Protein AF-A0AA45B9R0-F1 (afdb_monomer_lite)

Sequence (88 aa):
MNAAIDKAAAVHRAFKALPFFVQRLLLTILSTAIWMLGAFLLAKHLESIGGLISIVGIVGVFWATGLYTLWRPFLVVLMVLLTFLSLD

Organism: Burkholderia vietnamiensis (NCBI:txid60552)

pLDDT: mean 73.8, std 7.66, range [51.22, 87.06]

Radius of gyration: 19.37 Å; chains: 1; bounding box: 56×25×40 Å

Structure (mmCIF, N/CA/C/O backbone):
data_AF-A0AA45B9R0-F1
#
_entry.id   AF-A0AA45B9R0-F1
#
loop_
_atom_site.group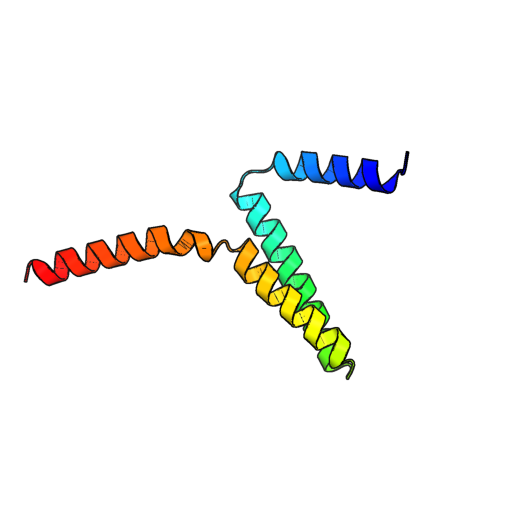_PDB
_atom_site.id
_atom_site.type_symbol
_atom_site.label_atom_id
_atom_site.label_alt_id
_atom_site.label_comp_id
_atom_site.label_asym_id
_atom_site.label_entity_id
_atom_site.label_seq_id
_atom_site.pdbx_PDB_ins_code
_atom_site.Cartn_x
_atom_site.Cartn_y
_atom_site.Cartn_z
_atom_site.occupancy
_atom_site.B_iso_or_equiv
_atom_site.auth_seq_id
_atom_site.auth_comp_id
_atom_site.auth_asym_id
_atom_site.auth_atom_id
_atom_site.pdbx_PDB_model_num
ATOM 1 N N . MET A 1 1 ? 17.736 0.806 24.614 1.00 54.34 1 MET A N 1
ATOM 2 C CA . MET A 1 1 ? 16.391 0.658 24.018 1.00 54.34 1 MET A CA 1
ATOM 3 C C . MET A 1 1 ? 16.403 1.433 22.709 1.00 54.34 1 MET A C 1
ATOM 5 O O . MET A 1 1 ? 16.757 2.605 22.731 1.00 54.34 1 MET A O 1
ATOM 9 N N . ASN A 1 2 ? 16.221 0.768 21.565 1.00 74.06 2 ASN A N 1
ATOM 10 C CA . ASN A 1 2 ? 16.434 1.397 20.256 1.00 74.06 2 ASN A CA 1
ATOM 11 C C . ASN A 1 2 ? 15.331 2.424 19.989 1.00 74.06 2 ASN A C 1
ATOM 13 O O . ASN A 1 2 ? 14.188 2.041 19.763 1.00 74.06 2 ASN A O 1
ATOM 17 N N . ALA A 1 3 ? 15.680 3.711 19.943 1.00 77.31 3 ALA A N 1
ATOM 18 C CA . ALA A 1 3 ? 14.740 4.811 19.702 1.00 77.31 3 ALA A CA 1
ATOM 19 C C . ALA A 1 3 ? 13.880 4.624 18.431 1.00 77.31 3 ALA A C 1
ATOM 21 O O . ALA A 1 3 ? 12.754 5.112 18.357 1.00 77.31 3 ALA A O 1
ATOM 22 N N . ALA A 1 4 ? 14.386 3.886 17.436 1.00 73.12 4 ALA A N 1
ATOM 23 C CA . ALA A 1 4 ? 13.631 3.497 16.246 1.00 73.12 4 ALA A CA 1
ATOM 24 C C . ALA A 1 4 ? 12.459 2.545 16.558 1.00 73.12 4 ALA A C 1
ATOM 26 O O . ALA A 1 4 ? 11.377 2.706 15.999 1.00 73.12 4 ALA A O 1
ATOM 27 N N . ILE A 1 5 ? 12.653 1.592 17.474 1.00 76.75 5 ILE A N 1
ATOM 28 C CA . ILE A 1 5 ? 11.617 0.641 17.900 1.00 76.75 5 ILE A CA 1
ATOM 29 C C . ILE A 1 5 ? 10.526 1.379 18.680 1.00 76.75 5 ILE A C 1
ATOM 31 O O . ILE A 1 5 ? 9.346 1.160 18.421 1.00 76.75 5 ILE A O 1
ATOM 35 N N . ASP A 1 6 ? 10.900 2.311 19.559 1.00 80.00 6 ASP A N 1
ATOM 36 C CA . ASP A 1 6 ? 9.929 3.096 20.331 1.00 80.00 6 ASP A CA 1
ATOM 37 C C . ASP A 1 6 ? 9.077 4.002 19.431 1.00 80.00 6 ASP A C 1
ATOM 39 O O . ASP A 1 6 ? 7.856 4.080 19.594 1.00 80.00 6 ASP A O 1
ATOM 43 N N . LYS A 1 7 ? 9.689 4.627 18.416 1.00 76.44 7 LYS A N 1
ATOM 44 C CA . LYS A 1 7 ? 8.953 5.404 17.407 1.00 76.44 7 LYS A CA 1
ATOM 45 C C . LYS A 1 7 ? 8.037 4.522 16.560 1.00 76.44 7 LYS A C 1
ATOM 47 O O . LYS A 1 7 ? 6.880 4.881 16.357 1.00 76.44 7 LYS A O 1
ATOM 52 N N . ALA A 1 8 ? 8.512 3.360 16.110 1.00 72.12 8 ALA A N 1
ATOM 53 C CA . ALA A 1 8 ? 7.690 2.412 15.360 1.00 72.12 8 ALA A CA 1
ATOM 54 C C . ALA A 1 8 ? 6.499 1.910 16.195 1.00 72.12 8 ALA A C 1
ATOM 56 O O . ALA A 1 8 ? 5.380 1.833 15.691 1.00 72.12 8 ALA A O 1
ATOM 57 N N . ALA A 1 9 ? 6.707 1.643 17.486 1.00 74.88 9 ALA A N 1
ATOM 58 C CA . ALA A 1 9 ? 5.651 1.229 18.403 1.00 74.88 9 ALA A CA 1
ATOM 59 C C . ALA A 1 9 ? 4.613 2.340 18.632 1.00 74.88 9 ALA A C 1
ATOM 61 O O . ALA A 1 9 ? 3.413 2.063 18.639 1.00 74.88 9 ALA A O 1
ATOM 62 N N . ALA A 1 10 ? 5.046 3.596 18.777 1.00 77.44 10 ALA A N 1
ATOM 63 C CA . ALA A 1 10 ? 4.144 4.739 18.901 1.00 77.44 10 ALA A CA 1
ATOM 64 C C . ALA A 1 10 ? 3.286 4.927 17.638 1.00 77.44 10 ALA A C 1
ATOM 66 O O . ALA A 1 10 ? 2.065 5.061 17.736 1.00 77.44 10 ALA A O 1
ATOM 67 N N . VAL A 1 11 ? 3.905 4.843 16.454 1.00 77.00 11 VAL A N 1
ATOM 68 C CA . VAL A 1 11 ? 3.201 4.904 15.164 1.00 77.00 11 VAL A CA 1
ATOM 69 C C . VAL A 1 11 ? 2.227 3.737 15.018 1.00 77.00 11 VAL A C 1
ATOM 71 O O . VAL A 1 11 ? 1.088 3.947 14.616 1.00 77.00 11 VAL A O 1
ATOM 74 N N . HIS A 1 12 ? 2.618 2.521 15.403 1.00 74.31 12 HIS A N 1
ATOM 75 C CA . HIS A 1 12 ? 1.744 1.351 15.332 1.00 74.31 12 HIS A CA 1
ATOM 76 C C . HIS A 1 12 ? 0.514 1.480 16.243 1.00 74.31 12 HIS A C 1
ATOM 78 O O . HIS A 1 12 ? -0.596 1.137 15.836 1.00 74.31 12 HIS A O 1
ATOM 84 N N . ARG A 1 13 ? 0.675 2.020 17.458 1.00 78.19 13 ARG A N 1
ATOM 85 C CA . ARG A 1 13 ? -0.455 2.281 18.367 1.00 78.19 13 ARG A CA 1
ATOM 86 C C . ARG A 1 13 ? -1.394 3.351 17.813 1.00 78.19 13 ARG A C 1
ATOM 88 O O . ARG A 1 13 ? -2.604 3.143 17.828 1.00 78.19 13 ARG A O 1
ATOM 95 N N . ALA A 1 14 ? -0.849 4.449 17.286 1.00 76.12 14 ALA A N 1
ATOM 96 C CA . ALA A 1 14 ? -1.638 5.499 16.643 1.00 76.12 14 ALA A CA 1
ATOM 97 C C . ALA A 1 14 ? -2.373 4.972 15.399 1.00 76.12 14 ALA A C 1
ATOM 99 O O . ALA A 1 14 ? -3.549 5.267 15.199 1.00 76.12 14 ALA A O 1
ATOM 100 N N . PHE A 1 15 ? -1.714 4.113 14.615 1.00 73.19 15 PHE A N 1
ATOM 101 C CA . PHE A 1 15 ? -2.314 3.434 13.473 1.00 73.19 15 PHE A CA 1
ATOM 102 C C . PHE A 1 15 ? -3.505 2.569 13.896 1.00 73.19 15 PHE A C 1
ATOM 104 O O . PHE A 1 15 ? -4.582 2.666 13.317 1.00 73.19 15 PHE A O 1
ATOM 111 N N . LYS A 1 16 ? -3.344 1.778 14.963 1.00 74.06 16 LYS A N 1
ATOM 112 C CA . LYS A 1 16 ? -4.385 0.879 15.477 1.00 74.06 16 LYS A CA 1
ATOM 113 C C . LYS A 1 16 ? -5.596 1.614 16.071 1.00 74.06 16 LYS A C 1
ATOM 115 O O . LYS A 1 16 ? -6.673 1.031 16.135 1.00 74.06 16 LYS A O 1
ATOM 120 N N . ALA A 1 17 ? -5.429 2.874 16.474 1.00 79.19 17 ALA A N 1
ATOM 121 C CA . ALA A 1 17 ? -6.508 3.722 16.981 1.00 79.19 17 ALA A CA 1
ATOM 122 C C . ALA A 1 17 ? -7.405 4.310 15.873 1.00 79.19 17 ALA A C 1
ATOM 124 O O . ALA A 1 17 ? -8.494 4.800 16.166 1.00 79.19 17 ALA A O 1
ATOM 125 N N . LEU A 1 18 ? -6.970 4.274 14.607 1.00 75.06 18 LEU A N 1
ATOM 126 C CA . LEU A 1 18 ? -7.755 4.784 13.481 1.00 75.06 18 LEU A CA 1
ATOM 127 C C . LEU A 1 18 ? -8.922 3.849 13.114 1.00 75.06 18 LEU A C 1
ATOM 129 O O . LEU A 1 18 ? -8.825 2.636 13.311 1.00 75.06 18 LEU A O 1
ATOM 133 N N . PRO A 1 19 ? -10.004 4.378 12.510 1.00 76.44 19 PRO A N 1
ATOM 134 C CA . PRO A 1 19 ? -11.079 3.557 11.970 1.00 76.44 19 PRO A CA 1
ATOM 135 C C . PRO A 1 19 ? -10.535 2.559 10.944 1.00 76.44 19 PRO A C 1
ATOM 137 O O . PRO A 1 19 ? -9.654 2.894 10.150 1.00 76.44 19 PRO A O 1
ATOM 140 N N . PHE A 1 20 ? -11.115 1.359 10.904 1.00 71.81 20 PHE A N 1
ATOM 141 C CA . PHE A 1 20 ? -10.706 0.279 9.997 1.00 71.81 20 PHE A CA 1
ATOM 142 C C . PHE A 1 20 ? -10.577 0.727 8.531 1.00 71.81 20 PHE A C 1
ATOM 144 O O . PHE A 1 20 ? -9.627 0.364 7.837 1.00 71.81 20 PHE A O 1
ATOM 151 N N . PHE A 1 21 ? -11.506 1.570 8.073 1.00 68.19 21 PHE A N 1
ATOM 152 C CA . PHE A 1 21 ? -11.480 2.132 6.725 1.00 68.19 21 PHE A CA 1
ATOM 153 C C . PHE A 1 21 ? -10.242 3.006 6.476 1.00 68.19 21 PHE A C 1
ATOM 155 O O . PHE A 1 21 ? -9.595 2.880 5.440 1.00 68.19 21 PHE A O 1
ATOM 162 N N . VAL A 1 22 ? -9.863 3.845 7.444 1.00 72.38 22 VAL A N 1
ATOM 163 C CA . VAL A 1 22 ? -8.714 4.755 7.321 1.00 72.38 22 VAL A CA 1
ATOM 164 C C . VAL A 1 22 ? -7.397 3.982 7.357 1.00 72.38 22 VAL A C 1
ATOM 166 O O . VAL A 1 22 ? -6.493 4.277 6.580 1.00 72.38 22 VAL A O 1
ATOM 169 N N . GLN A 1 23 ? -7.304 2.942 8.190 1.00 75.12 23 GLN A N 1
ATOM 170 C CA . GLN A 1 23 ? -6.149 2.039 8.203 1.00 75.12 23 GLN A CA 1
ATOM 171 C C . GLN A 1 23 ? -5.931 1.385 6.834 1.00 75.12 23 GLN A C 1
ATOM 173 O O . GLN A 1 23 ? -4.822 1.397 6.300 1.00 75.12 23 GLN A O 1
ATOM 178 N N . ARG A 1 24 ? -6.999 0.850 6.232 1.00 74.38 24 ARG A N 1
ATOM 179 C CA . ARG A 1 24 ? -6.927 0.239 4.900 1.00 74.38 24 ARG A CA 1
ATOM 180 C C . ARG A 1 24 ? -6.609 1.241 3.803 1.00 74.38 24 ARG A C 1
ATOM 182 O O . ARG A 1 24 ? -5.815 0.925 2.919 1.00 74.38 24 ARG A O 1
ATOM 189 N N . LEU A 1 25 ? -7.180 2.442 3.865 1.00 74.50 25 LEU A N 1
ATOM 190 C CA . LEU A 1 25 ? -6.893 3.496 2.898 1.00 74.50 25 LEU A CA 1
ATOM 191 C C . LEU A 1 25 ? -5.411 3.890 2.944 1.00 74.50 25 LEU A C 1
ATOM 193 O O . LEU A 1 25 ? -4.765 3.945 1.903 1.00 74.50 25 LEU A O 1
ATOM 197 N N . LEU A 1 26 ? -4.850 4.073 4.142 1.00 78.31 26 LEU A N 1
ATOM 198 C CA . LEU A 1 26 ? -3.430 4.379 4.328 1.00 78.31 26 LEU A CA 1
ATOM 199 C C . LEU A 1 26 ? -2.524 3.261 3.807 1.00 78.31 26 LEU A C 1
ATOM 201 O O . LEU A 1 26 ? -1.559 3.552 3.105 1.00 78.31 26 LEU A O 1
ATOM 205 N N . LEU A 1 27 ? -2.844 1.994 4.096 1.00 80.12 27 LEU A N 1
ATOM 206 C CA . LEU A 1 27 ? -2.100 0.853 3.550 1.00 80.12 27 LEU A CA 1
ATOM 207 C C . LEU A 1 27 ? -2.179 0.813 2.024 1.00 80.12 27 LEU A C 1
ATOM 209 O O . LEU A 1 27 ? -1.166 0.597 1.371 1.00 80.12 27 LEU A O 1
ATOM 213 N N . THR A 1 28 ? -3.356 1.082 1.457 1.00 75.19 28 THR A N 1
ATOM 214 C CA . THR A 1 28 ? -3.556 1.108 0.004 1.00 75.19 28 THR A CA 1
ATOM 215 C C . THR A 1 28 ? -2.718 2.215 -0.628 1.00 75.19 28 THR A C 1
ATOM 217 O O . THR A 1 28 ? -2.011 1.959 -1.595 1.00 75.19 28 THR A O 1
ATOM 220 N N . ILE A 1 29 ? -2.719 3.421 -0.050 1.00 78.94 29 ILE A N 1
ATOM 221 C CA . ILE A 1 29 ? -1.886 4.539 -0.513 1.00 78.94 29 ILE A CA 1
ATOM 222 C C . ILE A 1 29 ? -0.399 4.172 -0.444 1.00 78.94 29 ILE A C 1
ATOM 224 O O . ILE A 1 29 ? 0.324 4.380 -1.418 1.00 78.94 29 ILE A O 1
ATOM 228 N N . LEU A 1 30 ? 0.057 3.589 0.672 1.00 81.06 30 LEU A N 1
ATOM 229 C CA . LEU A 1 30 ? 1.450 3.171 0.842 1.00 81.06 30 LEU A CA 1
ATOM 230 C C . LEU A 1 30 ? 1.855 2.117 -0.194 1.00 81.06 30 LEU A C 1
ATOM 232 O O . LEU A 1 30 ? 2.912 2.226 -0.808 1.00 81.06 30 LEU A O 1
ATOM 236 N N . SER A 1 31 ? 1.019 1.102 -0.406 1.00 76.00 31 SER A N 1
ATOM 237 C CA . SER A 1 31 ? 1.296 0.033 -1.364 1.00 76.00 31 SER A CA 1
ATOM 238 C C . SER A 1 31 ? 1.276 0.530 -2.809 1.00 76.00 31 SER A C 1
ATOM 240 O O . SER A 1 31 ? 2.145 0.143 -3.587 1.00 76.00 31 SER A O 1
ATOM 242 N N . THR A 1 32 ? 0.371 1.447 -3.161 1.00 77.75 32 THR A N 1
ATOM 243 C CA . THR A 1 32 ? 0.372 2.100 -4.478 1.00 77.75 32 THR A CA 1
ATOM 244 C C . THR A 1 32 ? 1.626 2.955 -4.668 1.00 77.75 32 THR A C 1
ATOM 246 O O . THR A 1 32 ? 2.213 2.942 -5.747 1.00 77.75 32 THR A O 1
ATOM 249 N N . ALA A 1 33 ? 2.095 3.652 -3.628 1.00 81.94 33 ALA A N 1
ATOM 250 C CA . ALA A 1 33 ? 3.354 4.393 -3.681 1.00 81.94 33 ALA A CA 1
ATOM 251 C C . ALA A 1 33 ? 4.558 3.465 -3.910 1.00 81.94 33 ALA A C 1
ATOM 253 O O . ALA A 1 33 ? 5.390 3.752 -4.766 1.00 81.94 33 ALA A O 1
ATOM 254 N N . ILE A 1 34 ? 4.619 2.325 -3.211 1.00 81.56 34 ILE A N 1
ATOM 255 C CA . ILE A 1 34 ? 5.651 1.293 -3.420 1.00 81.56 34 ILE A CA 1
ATOM 256 C C . ILE A 1 34 ? 5.584 0.751 -4.850 1.00 81.56 34 ILE A C 1
ATOM 258 O O . ILE A 1 34 ? 6.614 0.610 -5.504 1.00 81.56 34 ILE A O 1
ATOM 262 N N . TRP A 1 35 ? 4.379 0.500 -5.365 1.00 77.88 35 TRP A N 1
ATOM 263 C CA . TRP A 1 35 ? 4.195 0.040 -6.736 1.00 77.88 35 TRP A CA 1
ATOM 264 C C . TRP A 1 35 ? 4.696 1.053 -7.771 1.00 77.88 35 TRP A C 1
ATOM 266 O O . TRP A 1 35 ? 5.450 0.679 -8.670 1.00 77.88 35 TRP A O 1
ATOM 276 N N . MET A 1 36 ? 4.328 2.331 -7.617 1.00 79.19 36 MET A N 1
ATOM 277 C CA . MET A 1 36 ? 4.809 3.420 -8.472 1.00 79.19 36 MET A CA 1
ATOM 278 C C . MET A 1 36 ? 6.333 3.555 -8.406 1.00 79.19 36 MET A C 1
ATOM 280 O O . MET A 1 36 ? 6.971 3.792 -9.429 1.00 79.19 36 MET A O 1
ATOM 284 N N . LEU A 1 37 ? 6.926 3.351 -7.225 1.00 81.56 37 LEU A N 1
ATOM 285 C CA . LEU A 1 37 ? 8.375 3.342 -7.056 1.00 81.56 37 LEU A CA 1
ATOM 286 C C . LEU A 1 37 ? 9.007 2.198 -7.861 1.00 81.56 37 LEU A C 1
ATOM 288 O O . LEU A 1 37 ? 9.921 2.437 -8.640 1.00 81.56 37 LEU A O 1
ATOM 292 N N . GLY A 1 38 ? 8.478 0.977 -7.748 1.00 75.94 38 GLY A N 1
ATOM 293 C CA . GLY A 1 38 ? 8.934 -0.168 -8.542 1.00 75.94 38 GLY A CA 1
ATOM 294 C C . GLY A 1 38 ? 8.833 0.078 -10.051 1.00 75.94 38 GLY A C 1
ATOM 295 O O . GLY A 1 38 ? 9.795 -0.169 -10.778 1.00 75.94 38 GLY A O 1
ATOM 296 N N . ALA A 1 39 ? 7.723 0.670 -10.508 1.00 76.81 39 ALA A N 1
ATOM 297 C CA . ALA A 1 39 ? 7.507 1.021 -11.911 1.00 76.81 39 ALA A CA 1
ATOM 298 C C . ALA A 1 39 ? 8.502 2.088 -12.399 1.00 76.81 39 ALA A C 1
ATOM 300 O O . ALA A 1 39 ? 9.026 1.998 -13.509 1.00 76.81 39 ALA A O 1
ATOM 301 N N . PHE A 1 40 ? 8.824 3.069 -11.553 1.00 82.44 40 PHE A N 1
ATOM 302 C CA . PHE A 1 40 ? 9.855 4.061 -11.845 1.00 82.44 40 PHE A CA 1
ATOM 303 C C . PHE A 1 40 ? 11.254 3.433 -11.932 1.00 82.44 40 PHE A C 1
ATOM 305 O O . PHE A 1 40 ? 12.028 3.786 -12.820 1.00 82.44 40 PHE A O 1
ATOM 312 N N . LEU A 1 41 ? 11.582 2.477 -11.055 1.00 81.69 41 LEU A N 1
ATOM 313 C CA . LEU A 1 41 ? 12.848 1.740 -11.128 1.00 81.69 41 LEU A CA 1
ATOM 314 C C . LEU A 1 41 ? 12.939 0.873 -12.394 1.00 81.69 41 LEU A C 1
ATOM 316 O O . LEU A 1 41 ? 13.988 0.848 -13.036 1.00 81.69 41 LEU A O 1
ATOM 320 N N . LEU A 1 42 ? 11.844 0.223 -12.796 1.00 78.25 42 LEU A N 1
ATOM 321 C CA . LEU A 1 42 ? 11.751 -0.495 -14.074 1.00 78.25 42 LEU A CA 1
ATOM 322 C C . LEU A 1 42 ? 12.035 0.439 -15.260 1.00 78.25 42 LEU A C 1
ATOM 324 O O . LEU A 1 42 ? 12.841 0.105 -16.124 1.00 78.25 42 LEU A O 1
ATOM 328 N N . ALA A 1 43 ? 11.473 1.653 -15.254 1.00 79.00 43 ALA A N 1
ATOM 329 C CA . ALA A 1 43 ? 11.735 2.669 -16.278 1.00 79.00 43 ALA A CA 1
ATOM 330 C C . ALA A 1 43 ? 13.191 3.184 -16.297 1.00 79.00 43 ALA A C 1
ATOM 332 O O . ALA A 1 43 ? 13.615 3.807 -17.268 1.00 79.00 43 ALA A O 1
ATOM 333 N N . LYS A 1 44 ? 13.971 2.933 -15.238 1.00 87.06 44 LYS A N 1
ATOM 334 C CA . LYS A 1 44 ? 15.404 3.258 -15.134 1.00 87.06 44 LYS A CA 1
ATOM 335 C C . LYS A 1 44 ? 16.321 2.067 -15.456 1.00 87.06 44 LYS A C 1
ATOM 337 O O . LYS A 1 44 ? 17.500 2.121 -15.122 1.00 87.06 44 LYS A O 1
ATOM 342 N N . HIS A 1 45 ? 15.800 1.010 -16.087 1.00 78.94 45 HIS A N 1
ATOM 343 C CA . HIS A 1 45 ? 16.516 -0.237 -16.402 1.00 78.94 45 HIS A CA 1
ATOM 344 C C . HIS A 1 45 ? 17.043 -1.006 -15.173 1.00 78.94 45 HIS A C 1
ATOM 346 O O . HIS A 1 45 ? 17.893 -1.885 -15.293 1.00 78.94 45 HIS A O 1
ATOM 352 N N . LEU A 1 46 ? 16.507 -0.733 -13.977 1.00 79.69 46 LEU A N 1
ATOM 353 C CA . LEU A 1 46 ? 16.766 -1.512 -12.760 1.00 79.69 46 LEU A CA 1
ATOM 354 C C . LEU A 1 46 ? 15.764 -2.669 -12.666 1.00 79.69 46 LEU A C 1
ATOM 356 O O . LEU A 1 46 ? 15.020 -2.782 -11.695 1.00 79.69 46 LEU A O 1
ATOM 360 N N . GLU A 1 47 ? 15.715 -3.515 -13.694 1.00 76.31 47 GLU A N 1
ATOM 361 C CA . GLU A 1 47 ? 14.621 -4.474 -13.908 1.00 76.31 47 GLU A CA 1
ATOM 362 C C . GLU A 1 47 ? 14.449 -5.477 -12.759 1.00 76.31 47 GLU A C 1
ATOM 364 O O . GLU A 1 47 ? 13.329 -5.732 -12.324 1.00 76.31 47 GLU A O 1
ATOM 369 N N . SER A 1 48 ? 15.552 -5.984 -12.200 1.00 79.31 48 SER A N 1
ATOM 370 C CA . SER A 1 48 ? 15.515 -6.967 -11.107 1.00 79.31 48 SER A CA 1
ATOM 371 C C . SER A 1 48 ? 14.934 -6.382 -9.809 1.00 79.31 48 SER A C 1
ATOM 373 O O . SER A 1 48 ? 14.040 -6.960 -9.188 1.00 79.31 48 SER A O 1
ATOM 375 N N . ILE A 1 49 ? 15.385 -5.185 -9.423 1.00 76.75 49 ILE A N 1
ATOM 376 C CA . ILE A 1 49 ? 14.955 -4.526 -8.181 1.00 76.75 49 ILE A CA 1
ATOM 377 C C . ILE A 1 49 ? 13.574 -3.884 -8.367 1.00 76.75 49 ILE A C 1
ATOM 379 O O . ILE A 1 49 ? 12.706 -4.013 -7.505 1.00 76.75 49 ILE A O 1
ATOM 383 N N . GLY A 1 50 ? 13.343 -3.229 -9.506 1.00 71.75 50 GLY A N 1
ATOM 384 C CA . GLY A 1 50 ? 12.065 -2.611 -9.846 1.00 71.75 50 GLY A CA 1
ATOM 385 C C . GLY A 1 50 ? 10.942 -3.636 -9.988 1.00 71.75 50 GLY A C 1
ATOM 386 O O . GLY A 1 50 ? 9.858 -3.419 -9.452 1.00 71.75 50 GLY A O 1
ATOM 387 N N . GLY A 1 51 ? 11.217 -4.792 -10.604 1.00 73.06 51 GLY A N 1
ATOM 388 C CA . GLY A 1 51 ? 10.270 -5.903 -10.703 1.00 73.06 51 GLY A CA 1
ATOM 389 C C . GLY A 1 51 ? 9.843 -6.436 -9.335 1.00 73.06 51 GLY A C 1
ATOM 390 O O . GLY A 1 51 ? 8.647 -6.524 -9.056 1.00 73.06 51 GLY A O 1
ATOM 391 N N . LEU A 1 52 ? 10.803 -6.710 -8.442 1.00 79.12 52 LEU A N 1
ATOM 392 C CA . LEU A 1 52 ? 10.515 -7.153 -7.072 1.00 79.12 52 LEU A CA 1
ATOM 393 C C . LEU A 1 52 ? 9.681 -6.126 -6.295 1.00 79.12 52 LEU A C 1
ATOM 395 O O . LEU A 1 52 ? 8.677 -6.484 -5.678 1.00 79.12 52 LEU A O 1
ATOM 399 N N . ILE A 1 53 ? 10.055 -4.847 -6.356 1.00 75.06 53 ILE A N 1
ATOM 400 C CA . ILE A 1 53 ? 9.344 -3.770 -5.654 1.00 75.06 53 ILE A CA 1
ATOM 401 C C . ILE A 1 53 ? 7.926 -3.586 -6.216 1.00 75.06 53 ILE A C 1
ATOM 403 O O . ILE A 1 53 ? 6.980 -3.421 -5.444 1.00 75.06 53 ILE A O 1
ATOM 407 N N . SER A 1 54 ? 7.740 -3.680 -7.535 1.00 68.56 54 SER A N 1
ATOM 408 C CA . SER A 1 54 ? 6.411 -3.615 -8.150 1.00 68.56 54 SER A CA 1
ATOM 409 C C . SER A 1 54 ? 5.529 -4.801 -7.762 1.00 68.56 54 SER A C 1
ATOM 411 O O . SER A 1 54 ? 4.354 -4.598 -7.464 1.00 68.56 54 SER A O 1
ATOM 413 N N . ILE A 1 55 ? 6.066 -6.021 -7.697 1.00 76.94 55 ILE A N 1
ATOM 414 C CA . ILE A 1 55 ? 5.294 -7.193 -7.252 1.00 76.94 55 ILE A CA 1
ATOM 415 C C . ILE A 1 55 ? 4.838 -7.006 -5.802 1.00 76.94 55 ILE A C 1
ATOM 417 O O . ILE A 1 55 ? 3.657 -7.181 -5.499 1.00 76.94 55 ILE A O 1
ATOM 421 N N . VAL A 1 56 ? 5.742 -6.581 -4.914 1.00 79.06 56 VAL A N 1
ATOM 422 C CA . VAL A 1 56 ? 5.414 -6.309 -3.506 1.00 79.06 56 VAL A CA 1
ATOM 423 C C . VAL A 1 56 ? 4.368 -5.196 -3.384 1.00 79.06 56 VAL A C 1
ATOM 425 O O . VAL A 1 56 ? 3.438 -5.315 -2.587 1.00 79.06 56 VAL A O 1
ATOM 428 N N . GLY A 1 57 ? 4.468 -4.148 -4.207 1.00 71.31 57 GLY A N 1
ATOM 429 C CA . GLY A 1 57 ? 3.477 -3.076 -4.280 1.00 71.31 57 GLY A CA 1
ATOM 430 C C . GLY A 1 57 ? 2.088 -3.578 -4.684 1.00 71.31 57 GLY A C 1
ATOM 431 O O . GLY A 1 57 ? 1.118 -3.301 -3.982 1.00 71.31 57 GLY A O 1
ATOM 432 N N . ILE A 1 58 ? 1.985 -4.377 -5.754 1.00 72.81 58 ILE A N 1
ATOM 433 C CA . ILE A 1 58 ? 0.711 -4.956 -6.220 1.00 72.81 58 ILE A CA 1
ATOM 434 C C . ILE A 1 58 ? 0.099 -5.847 -5.141 1.00 72.81 58 ILE A C 1
ATOM 436 O O . ILE A 1 58 ? -1.055 -5.650 -4.764 1.00 72.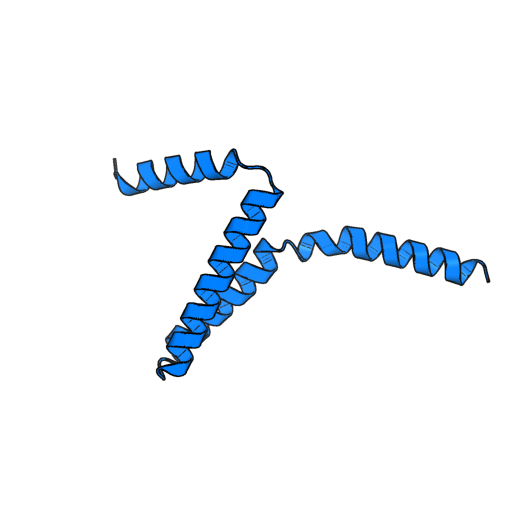81 58 ILE A O 1
ATOM 440 N N . VAL A 1 59 ? 0.868 -6.797 -4.602 1.00 74.56 59 VAL A N 1
ATOM 441 C CA . VAL A 1 59 ? 0.388 -7.713 -3.554 1.00 74.56 59 VAL A CA 1
ATOM 442 C C . VAL A 1 59 ? -0.071 -6.930 -2.321 1.00 74.56 59 VAL A C 1
ATOM 444 O O . VAL A 1 59 ? -1.122 -7.231 -1.753 1.00 74.56 59 VAL A O 1
ATOM 447 N N . GLY A 1 60 ? 0.659 -5.872 -1.955 1.00 69.38 60 GLY A N 1
ATOM 448 C CA . GLY A 1 60 ? 0.279 -4.947 -0.892 1.00 69.38 60 GLY A CA 1
ATOM 449 C C . GLY A 1 60 ? -1.057 -4.248 -1.155 1.00 69.38 60 GLY A C 1
ATOM 450 O O . GLY A 1 60 ? -1.904 -4.215 -0.266 1.00 69.38 60 GLY A 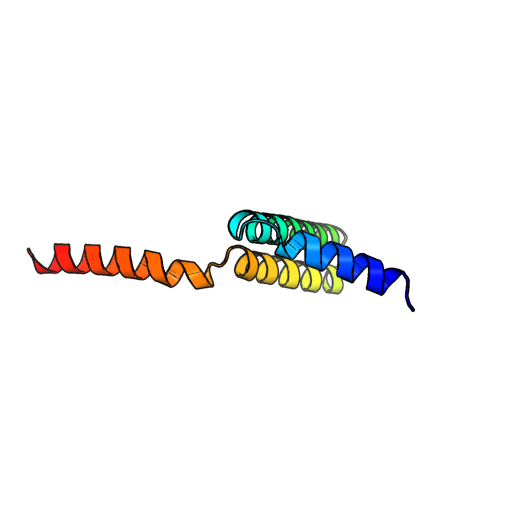O 1
ATOM 451 N N . VAL A 1 61 ? -1.304 -3.767 -2.379 1.00 68.69 61 VAL A N 1
ATOM 452 C CA . VAL A 1 61 ? -2.581 -3.136 -2.763 1.00 68.69 61 VAL A CA 1
ATOM 453 C C . VAL A 1 61 ? -3.734 -4.143 -2.706 1.00 68.69 61 VAL A C 1
ATOM 455 O O . VAL A 1 61 ? -4.787 -3.836 -2.143 1.00 68.69 61 VAL A O 1
ATOM 458 N N . PHE A 1 62 ? -3.547 -5.364 -3.215 1.00 66.38 62 PHE A N 1
ATOM 459 C CA . PHE A 1 62 ? -4.554 -6.434 -3.144 1.00 66.38 62 PHE A CA 1
ATOM 460 C C . PHE A 1 62 ? -4.893 -6.829 -1.697 1.00 66.38 62 PHE A C 1
ATOM 462 O O . PHE A 1 62 ? -6.055 -7.085 -1.365 1.00 66.38 62 PHE A O 1
ATOM 469 N N . TRP A 1 63 ? -3.895 -6.833 -0.811 1.00 66.50 63 TRP A N 1
ATOM 470 C CA . TRP A 1 63 ? -4.089 -7.105 0.611 1.00 66.50 63 TRP A CA 1
ATOM 471 C C . TRP A 1 63 ? -4.766 -5.933 1.339 1.00 66.50 63 TRP A C 1
ATOM 473 O O . TRP A 1 63 ? -5.677 -6.137 2.145 1.00 66.50 63 TRP A O 1
ATOM 483 N N . ALA A 1 64 ? -4.355 -4.698 1.044 1.00 64.56 64 ALA A N 1
ATOM 484 C CA . ALA A 1 64 ? -4.824 -3.478 1.702 1.00 64.56 64 ALA A CA 1
ATOM 485 C C . ALA A 1 64 ? -6.255 -3.086 1.315 1.00 64.56 64 ALA A C 1
ATOM 487 O O . ALA A 1 64 ? -7.040 -2.687 2.178 1.00 64.56 64 ALA A O 1
ATOM 488 N N . THR A 1 65 ? -6.628 -3.280 0.047 1.00 62.66 65 THR A N 1
ATOM 489 C CA . THR A 1 65 ? -8.012 -3.111 -0.431 1.00 62.66 65 THR A CA 1
ATOM 490 C C . THR A 1 65 ? -8.970 -4.084 0.245 1.00 62.66 65 THR A C 1
ATOM 492 O O . THR A 1 65 ? -10.183 -3.874 0.249 1.00 62.66 65 THR A O 1
ATOM 495 N N . GLY A 1 66 ? -8.437 -5.145 0.859 1.00 58.78 66 GLY A N 1
ATOM 496 C CA . GLY A 1 66 ? -9.238 -6.212 1.413 1.00 58.78 66 GLY A CA 1
ATOM 497 C C . GLY A 1 66 ? -10.173 -6.771 0.363 1.00 58.78 66 GLY A C 1
ATOM 498 O O . GLY A 1 66 ? -11.339 -7.017 0.657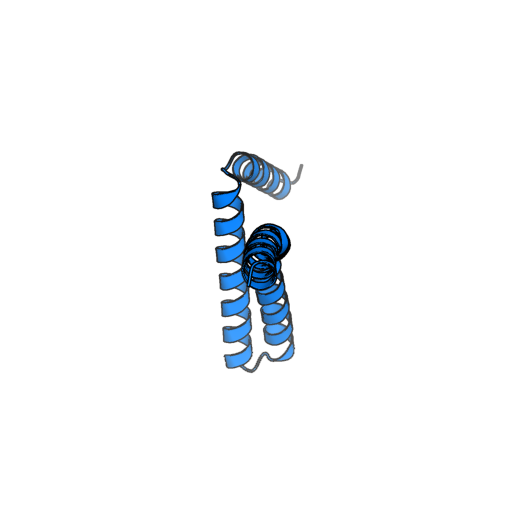 1.00 58.78 66 GLY A O 1
ATOM 499 N N . LEU A 1 67 ? -9.657 -6.977 -0.853 1.00 57.16 67 LEU A N 1
ATOM 500 C CA . LEU A 1 67 ? -10.343 -7.727 -1.901 1.00 57.16 67 LEU A CA 1
ATOM 501 C C . LEU A 1 67 ? -10.726 -9.126 -1.386 1.00 57.16 67 LEU A C 1
ATOM 503 O O . LEU A 1 67 ? -11.751 -9.685 -1.760 1.00 57.16 67 LEU A O 1
ATOM 507 N N . TYR A 1 68 ? -9.968 -9.619 -0.401 1.00 56.62 68 TYR A N 1
ATOM 508 C CA . TYR A 1 68 ? -10.300 -10.804 0.371 1.00 56.62 68 TYR A CA 1
ATOM 509 C C . TYR A 1 68 ? -11.564 -10.663 1.249 1.00 56.62 68 TYR A C 1
ATOM 511 O O . TYR A 1 68 ? -12.099 -11.604 1.793 1.00 56.62 68 TYR A O 1
ATOM 519 N N . THR A 1 69 ? -12.058 -9.462 1.489 1.00 57.06 69 THR A N 1
ATOM 520 C CA . THR A 1 69 ? -13.313 -9.214 2.214 1.00 57.06 69 THR A CA 1
ATOM 521 C C . THR A 1 69 ? -14.465 -8.989 1.237 1.00 57.06 69 THR A C 1
ATOM 523 O O . THR A 1 69 ? -15.618 -9.179 1.617 1.00 57.06 69 THR A O 1
ATOM 526 N N . LEU A 1 70 ? -14.161 -8.653 -0.028 1.00 56.47 70 LEU A N 1
ATOM 527 C CA . LEU A 1 70 ? -15.144 -8.454 -1.095 1.00 56.47 70 LEU A CA 1
ATOM 528 C C . LEU A 1 70 ? -15.854 -9.740 -1.531 1.00 56.47 70 LEU A C 1
ATOM 530 O O . LEU A 1 70 ? -16.925 -9.647 -2.123 1.00 56.47 70 LEU A O 1
ATOM 534 N N . TRP A 1 71 ? -15.350 -10.927 -1.181 1.00 60.00 71 TRP A N 1
ATOM 535 C CA . TRP A 1 71 ? -16.086 -12.169 -1.440 1.00 60.00 71 TRP A CA 1
ATOM 536 C C . TRP A 1 71 ? -17.448 -12.180 -0.742 1.00 60.00 71 TRP A C 1
ATOM 538 O O . TRP A 1 71 ? -18.404 -12.708 -1.287 1.00 60.00 71 TRP A O 1
ATOM 548 N N . ARG A 1 72 ? -17.562 -11.577 0.450 1.00 60.69 72 ARG A N 1
ATOM 549 C CA . ARG A 1 72 ? -18.826 -11.533 1.202 1.00 60.69 72 ARG A CA 1
ATOM 550 C C . ARG A 1 72 ? -19.918 -10.739 0.470 1.00 60.69 72 ARG A C 1
ATOM 552 O O . ARG A 1 72 ? -20.961 -11.327 0.206 1.00 60.69 72 ARG A O 1
ATOM 559 N N . PRO A 1 73 ? -19.722 -9.457 0.103 1.00 62.81 73 PRO A N 1
ATOM 560 C CA . PRO A 1 73 ? -20.717 -8.725 -0.674 1.00 62.81 73 PRO A CA 1
ATOM 561 C C . PRO A 1 73 ? -20.913 -9.312 -2.078 1.00 62.81 73 PRO A C 1
ATOM 563 O O . PRO A 1 73 ? -22.040 -9.331 -2.556 1.00 62.81 73 PRO A O 1
ATOM 566 N N . PHE A 1 74 ? -19.868 -9.856 -2.714 1.00 68.06 74 PHE A N 1
ATOM 567 C CA . PHE A 1 74 ? -20.004 -10.545 -4.001 1.00 68.06 74 PHE A CA 1
ATOM 568 C C . PHE A 1 74 ? -20.920 -11.776 -3.910 1.00 68.06 74 PHE A C 1
ATOM 570 O O . PHE A 1 74 ? -21.814 -11.927 -4.734 1.00 68.06 74 PHE A O 1
ATOM 577 N N . LEU A 1 75 ? -20.758 -12.616 -2.880 1.00 69.31 75 LEU A N 1
ATOM 578 C CA . LEU A 1 75 ? -21.629 -13.769 -2.630 1.00 69.31 75 LEU A CA 1
ATOM 579 C C . LEU A 1 75 ? -23.069 -13.350 -2.323 1.00 69.31 75 LEU A C 1
ATOM 581 O O . LEU A 1 75 ? -23.991 -14.019 -2.772 1.00 69.31 75 LEU A O 1
ATOM 585 N N . VAL A 1 76 ? -23.275 -12.241 -1.607 1.00 76.44 76 VAL A N 1
ATOM 586 C CA . VAL A 1 76 ? -24.621 -11.695 -1.361 1.00 76.44 76 VAL A CA 1
ATOM 587 C C . VAL A 1 76 ? -25.276 -11.262 -2.672 1.00 76.44 76 VAL A C 1
ATOM 589 O O . VAL A 1 76 ? -26.402 -11.661 -2.946 1.00 76.44 76 VAL A O 1
ATOM 592 N N . VAL A 1 77 ? -24.572 -10.499 -3.512 1.00 81.19 77 VAL A N 1
ATOM 593 C CA . VAL A 1 77 ? -25.084 -10.066 -4.824 1.00 81.19 77 VAL A CA 1
ATOM 594 C C . VAL A 1 77 ? -25.364 -11.266 -5.731 1.00 81.19 77 VAL A C 1
ATOM 596 O O . VAL A 1 77 ? -26.413 -11.322 -6.368 1.00 81.19 77 VAL A O 1
ATOM 599 N N . LEU A 1 78 ? -24.467 -12.253 -5.749 1.00 78.81 78 LEU A N 1
ATOM 600 C CA . LEU A 1 78 ? -24.639 -13.493 -6.501 1.00 78.81 78 LEU A CA 1
ATOM 601 C C . LEU A 1 78 ? -25.853 -14.295 -6.011 1.00 78.81 78 LEU A C 1
ATOM 603 O O . LEU A 1 78 ? -26.621 -14.791 -6.827 1.00 78.81 78 LEU A O 1
ATOM 607 N N . MET A 1 79 ? -26.056 -14.399 -4.696 1.00 80.75 79 MET A N 1
ATOM 608 C CA . MET A 1 79 ? -27.206 -15.092 -4.114 1.00 80.75 79 MET A CA 1
ATOM 609 C C . MET A 1 79 ? -28.520 -14.384 -4.459 1.00 80.75 79 MET A C 1
ATOM 611 O O . MET A 1 79 ? -29.503 -15.045 -4.786 1.00 80.75 79 MET A O 1
ATOM 615 N N . VAL A 1 80 ? -28.531 -13.049 -4.445 1.00 86.31 80 VAL A N 1
ATOM 616 C CA . VAL A 1 80 ? -29.684 -12.243 -4.871 1.00 86.31 80 VAL A CA 1
ATOM 617 C C . VAL A 1 80 ? -29.999 -12.496 -6.349 1.00 86.31 80 VAL A C 1
ATOM 619 O O . VAL A 1 80 ? -31.140 -12.806 -6.677 1.00 86.31 80 VAL A O 1
ATOM 622 N N . LEU A 1 81 ? -28.992 -12.453 -7.226 1.00 83.81 81 LEU A N 1
ATOM 623 C CA . LEU A 1 81 ? -29.135 -12.767 -8.654 1.00 83.81 81 LEU A CA 1
ATOM 624 C C . LEU A 1 81 ? -29.669 -14.184 -8.896 1.00 83.81 81 LEU A C 1
ATOM 626 O O . LEU A 1 81 ? -30.588 -14.355 -9.689 1.00 83.81 81 LEU A O 1
ATOM 630 N N . LEU A 1 82 ? -29.129 -15.186 -8.197 1.00 80.25 82 LEU A N 1
ATOM 631 C CA . LEU A 1 82 ? -29.593 -16.573 -8.293 1.00 80.25 82 LEU A CA 1
ATOM 632 C C . LEU A 1 82 ? -31.036 -16.732 -7.805 1.00 80.25 82 LEU A C 1
ATOM 634 O O . LEU A 1 82 ? -31.797 -17.473 -8.415 1.00 80.25 82 LEU A O 1
ATOM 638 N N . THR A 1 83 ? -31.419 -16.022 -6.741 1.00 83.62 83 THR A N 1
ATOM 639 C CA . THR A 1 83 ? -32.793 -16.049 -6.217 1.00 83.62 83 THR A CA 1
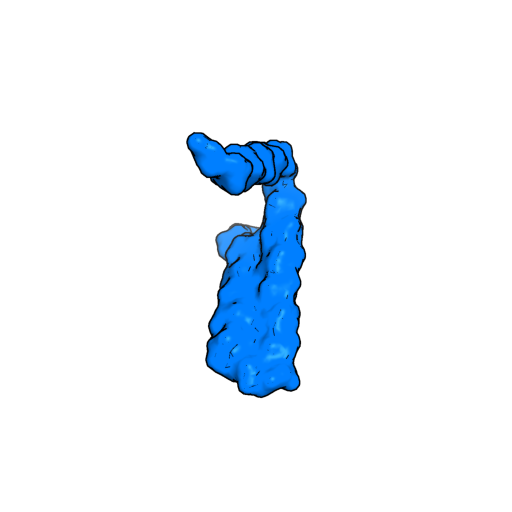ATOM 640 C C . THR A 1 83 ? -33.770 -15.476 -7.241 1.00 83.62 83 THR A C 1
ATOM 642 O O . THR A 1 83 ? -34.796 -16.097 -7.501 1.00 83.62 83 THR A O 1
ATOM 645 N N . PHE A 1 84 ? -33.435 -14.344 -7.870 1.00 82.38 84 PHE A N 1
ATOM 646 C CA . PHE A 1 84 ? -34.256 -13.776 -8.942 1.00 82.38 84 PHE A CA 1
ATOM 647 C C . PHE A 1 84 ? -34.328 -14.699 -10.162 1.00 82.38 84 PHE A C 1
ATOM 649 O O . PHE A 1 84 ? -35.416 -14.933 -10.664 1.00 82.38 84 PHE A O 1
ATOM 656 N N . LEU A 1 85 ? -33.205 -15.291 -10.579 1.00 76.44 85 LEU A N 1
ATOM 657 C CA . LEU A 1 85 ? -33.161 -16.220 -11.712 1.00 76.44 85 LEU A CA 1
ATOM 658 C C . LEU A 1 85 ? -33.936 -17.528 -11.456 1.00 76.44 85 LEU A C 1
ATOM 660 O O . LEU A 1 85 ? -34.387 -18.155 -12.401 1.00 76.44 85 LEU A O 1
ATOM 664 N N . SER A 1 86 ? -34.067 -17.963 -10.198 1.00 65.31 86 SER A N 1
ATOM 665 C CA . SER A 1 86 ? -34.838 -19.162 -9.826 1.00 65.31 86 SER A CA 1
ATOM 666 C C . SER A 1 86 ? -36.343 -18.930 -9.656 1.00 65.31 86 SER A C 1
ATOM 668 O O . SER A 1 86 ? -37.069 -19.893 -9.417 1.00 65.31 86 SER A O 1
ATOM 670 N N . LEU A 1 87 ? -36.791 -17.668 -9.681 1.00 62.41 87 LEU A N 1
ATOM 671 C CA . LEU A 1 87 ? -38.201 -17.293 -9.533 1.00 62.41 87 LEU A CA 1
ATOM 672 C C . LEU A 1 87 ? -38.924 -17.079 -10.880 1.00 62.41 87 LEU A C 1
ATOM 674 O O . LEU A 1 87 ? -40.145 -16.922 -10.854 1.00 62.41 87 LEU A O 1
ATOM 678 N N . ASP A 1 88 ? -38.194 -17.090 -12.001 1.00 51.22 88 ASP A N 1
ATOM 679 C CA . ASP A 1 88 ? -38.713 -17.126 -13.381 1.00 51.22 88 ASP A CA 1
ATOM 680 C C . ASP A 1 88 ? -38.788 -18.573 -13.908 1.00 51.22 88 ASP A C 1
ATOM 682 O O . ASP A 1 88 ? -39.747 -18.885 -14.654 1.00 51.22 88 ASP A O 1
#

Secondary structure (DSSP, 8-state):
--H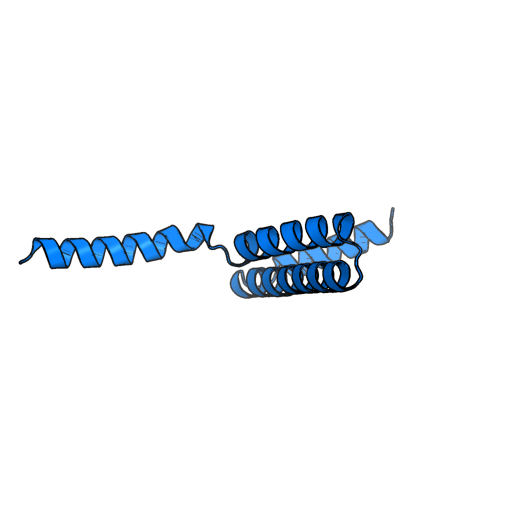HHHHHHHHHHHHHTS-HHHHHHHHHHHHHHHHHHHHHHHHTT-HHHHHHHHHHHHHHHHHHTTHHHHHHHHHHHHHHHHHHHT--

Foldseek 3Di:
DDPVVVVVVVVVVVLVPDDLVVNLVVQLVVLCVQLVVLVVCVVVVVPVSSVVSNVSSVVSNCVSVCVVVVVVVVVVVVVVVVVVVVVD